Protein AF-A0A528MZJ3-F1 (afdb_monomer)

Sequence (71 aa):
YLGGGFGHFYVYAPEKFEYAIDRFAMEVKRQMDVLDRRLAVSEYLGGDAYTIADIAVWPWYGGLAKGRIYN

Solvent-accessible surface area (backbone atoms only — not comparable to full-atom values): 4148 Å² total; per-residue (Å²): 94,59,59,86,37,23,44,32,41,70,68,67,44,96,60,83,49,64,71,59,31,51,56,26,46,53,51,43,52,52,51,50,51,55,50,49,61,49,50,75,78,23,88,25,86,84,32,93,50,88,48,71,65,44,67,69,44,37,72,56,56,51,23,45,77,67,64,71,52,93,121

Structure (mmCIF, N/CA/C/O backbone):
data_AF-A0A528MZJ3-F1
#
_entry.id   AF-A0A528MZJ3-F1
#
loop_
_atom_site.group_PDB
_atom_site.id
_atom_site.type_symbol
_atom_site.label_atom_id
_atom_site.label_alt_id
_atom_site.label_comp_id
_atom_site.label_asym_id
_atom_site.label_entity_id
_atom_site.label_seq_id
_atom_site.pdbx_PDB_ins_code
_atom_site.Cartn_x
_atom_site.Cartn_y
_atom_site.Cartn_z
_atom_site.occupancy
_atom_site.B_iso_or_equiv
_atom_site.auth_seq_id
_atom_site.auth_comp_id
_atom_site.auth_asym_id
_atom_site.auth_atom_id
_atom_site.pdbx_PDB_model_num
ATOM 1 N N . TYR A 1 1 ? -1.668 -2.267 -9.108 1.00 67.81 1 TYR A N 1
ATOM 2 C CA . TYR A 1 1 ? -0.776 -1.183 -9.569 1.00 67.81 1 TYR A CA 1
ATOM 3 C C . TYR A 1 1 ? 0.645 -1.331 -9.043 1.00 67.81 1 TYR A C 1
ATOM 5 O O . TYR A 1 1 ? 1.547 -1.314 -9.866 1.00 67.81 1 TYR A O 1
ATOM 13 N N . LEU A 1 2 ? 0.860 -1.566 -7.740 1.00 71.62 2 LEU A N 1
ATOM 14 C CA . LE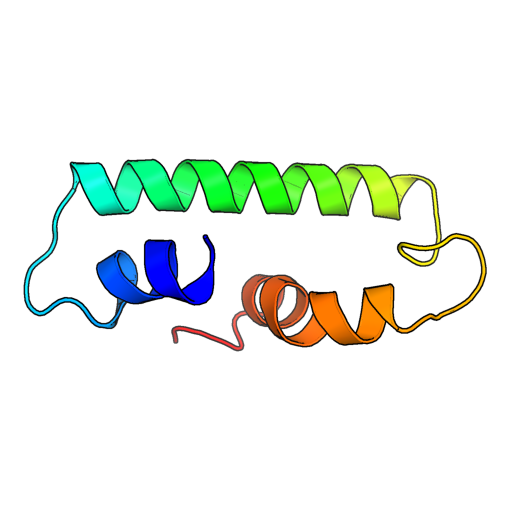U A 1 2 ? 2.208 -1.801 -7.199 1.00 71.62 2 LEU A CA 1
ATOM 15 C C . LEU A 1 2 ? 2.913 -3.049 -7.769 1.00 71.62 2 LEU A C 1
ATOM 17 O O . LEU A 1 2 ? 4.023 -2.933 -8.262 1.00 71.62 2 LEU A O 1
ATOM 21 N N . GLY A 1 3 ? 2.277 -4.227 -7.734 1.00 74.44 3 GLY A N 1
ATOM 22 C CA . GLY A 1 3 ? 2.862 -5.469 -8.269 1.00 74.44 3 GLY A CA 1
ATOM 23 C C . GLY A 1 3 ? 2.928 -5.502 -9.800 1.00 74.44 3 GLY A C 1
ATOM 24 O O . GLY A 1 3 ? 3.974 -5.276 -10.397 1.00 74.44 3 GLY A O 1
ATOM 25 N N . GLY A 1 4 ? 1.787 -5.743 -10.453 1.00 74.00 4 GLY A N 1
ATOM 26 C CA . GLY A 1 4 ? 1.728 -5.927 -11.914 1.00 74.00 4 GLY A CA 1
ATOM 27 C C . GLY A 1 4 ? 1.966 -4.677 -12.774 1.00 74.00 4 GLY A C 1
ATOM 28 O O . GLY A 1 4 ? 2.061 -4.803 -13.986 1.00 74.00 4 GLY A O 1
ATOM 29 N N . GLY A 1 5 ? 2.038 -3.483 -12.176 1.00 81.31 5 GLY A N 1
ATOM 30 C CA . GLY A 1 5 ? 2.409 -2.248 -12.874 1.00 81.31 5 GLY A CA 1
ATOM 31 C C . GLY A 1 5 ? 3.848 -1.878 -12.543 1.00 81.31 5 GLY A C 1
ATOM 32 O O . GLY A 1 5 ? 4.765 -2.203 -13.288 1.00 81.31 5 GLY A O 1
ATOM 33 N N . PHE A 1 6 ? 4.048 -1.247 -11.385 1.00 82.38 6 PHE A N 1
ATOM 34 C CA . PHE A 1 6 ? 5.358 -0.742 -10.976 1.00 82.38 6 PHE A CA 1
ATOM 35 C C . PHE A 1 6 ? 6.410 -1.852 -10.885 1.00 82.38 6 PHE A C 1
ATOM 37 O O . PHE A 1 6 ? 7.415 -1.768 -11.574 1.00 82.38 6 PHE A O 1
ATOM 44 N N . GLY A 1 7 ? 6.164 -2.923 -10.125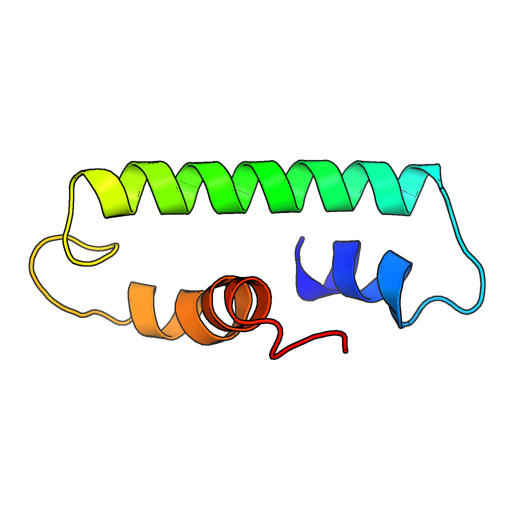 1.00 81.06 7 GLY A N 1
ATOM 45 C CA . GLY A 1 7 ? 7.103 -4.041 -9.998 1.00 81.06 7 GLY A CA 1
ATOM 46 C C . GLY A 1 7 ? 7.461 -4.668 -11.348 1.00 81.06 7 GLY A C 1
ATOM 47 O O . GLY A 1 7 ? 8.631 -4.934 -11.613 1.00 81.06 7 GLY A O 1
ATOM 48 N N . HIS A 1 8 ? 6.481 -4.829 -12.243 1.00 88.06 8 HIS A N 1
ATOM 49 C CA . HIS A 1 8 ? 6.729 -5.335 -13.593 1.00 88.06 8 HIS A CA 1
ATOM 50 C C . HIS A 1 8 ? 7.658 -4.421 -14.400 1.00 88.06 8 HIS A C 1
ATOM 52 O O . HIS A 1 8 ? 8.734 -4.857 -14.794 1.00 88.06 8 HIS A O 1
ATOM 58 N N . PHE A 1 9 ? 7.290 -3.156 -14.618 1.00 88.25 9 PHE A N 1
ATOM 59 C CA . PHE A 1 9 ? 8.072 -2.257 -15.476 1.00 88.25 9 PHE A CA 1
ATOM 60 C C . PHE A 1 9 ? 9.390 -1.797 -14.839 1.00 88.25 9 PHE A C 1
ATOM 62 O O . PHE A 1 9 ? 10.351 -1.506 -15.549 1.00 88.25 9 PHE A O 1
ATOM 69 N N . TYR A 1 10 ? 9.456 -1.744 -13.508 1.00 83.25 10 TYR A N 1
ATOM 70 C CA . TYR A 1 10 ? 10.644 -1.308 -12.783 1.00 83.25 10 TYR A CA 1
ATOM 71 C C . TYR A 1 10 ? 11.672 -2.429 -12.604 1.00 83.25 10 TYR A C 1
ATOM 73 O O . TYR A 1 10 ? 12.862 -2.173 -12.781 1.00 83.25 10 TYR A O 1
ATOM 81 N N . VAL A 1 11 ? 11.243 -3.662 -12.307 1.00 85.50 11 VAL A N 1
ATOM 82 C CA . VAL A 1 11 ? 12.154 -4.779 -11.983 1.00 85.50 11 VAL A CA 1
ATOM 83 C C . VAL A 1 11 ? 12.189 -5.845 -13.067 1.00 85.50 11 VAL A C 1
ATOM 85 O O . VAL A 1 11 ? 13.269 -6.243 -13.487 1.00 85.50 11 VAL A O 1
ATOM 88 N N . TYR A 1 12 ? 11.026 -6.322 -13.508 1.00 86.31 12 TYR A N 1
ATOM 89 C CA . TYR A 1 12 ? 10.941 -7.565 -14.281 1.00 86.31 12 TYR A CA 1
ATOM 90 C C . TYR A 1 12 ? 10.988 -7.384 -15.802 1.00 86.31 12 TYR A C 1
ATOM 92 O O . TYR A 1 12 ? 11.332 -8.330 -16.508 1.00 86.31 12 TYR A O 1
ATOM 100 N N . ALA A 1 13 ? 10.619 -6.213 -16.324 1.00 89.44 13 ALA A N 1
ATOM 101 C CA . ALA A 1 13 ? 10.623 -5.957 -17.757 1.00 89.44 13 ALA A CA 1
ATOM 102 C C . ALA A 1 13 ? 12.062 -6.009 -18.313 1.00 89.44 13 ALA A C 1
ATOM 104 O O . ALA A 1 13 ? 12.966 -5.424 -17.707 1.00 89.44 13 ALA A O 1
ATOM 105 N N . PRO A 1 14 ? 12.283 -6.677 -19.464 1.00 88.75 14 PRO A N 1
ATOM 106 C CA . PRO A 1 14 ? 13.618 -6.841 -20.047 1.00 88.75 14 PRO A CA 1
ATOM 107 C C . PRO A 1 14 ? 14.216 -5.516 -20.538 1.00 88.75 14 PRO A C 1
ATOM 109 O O . PRO A 1 14 ? 15.433 -5.369 -20.597 1.00 88.75 14 PRO A O 1
ATOM 112 N N . GLU A 1 15 ? 13.361 -4.541 -20.847 1.00 92.19 15 GLU A N 1
ATOM 113 C CA . GLU A 1 15 ? 13.728 -3.194 -21.270 1.00 92.19 15 GLU A CA 1
ATOM 114 C C . GLU A 1 15 ? 13.060 -2.152 -20.366 1.00 92.19 15 GLU A C 1
ATOM 116 O O . GLU A 1 15 ? 12.013 -2.402 -19.757 1.00 92.19 15 GLU A O 1
ATOM 121 N N . LYS A 1 16 ? 13.668 -0.964 -20.268 1.00 89.38 16 LYS A N 1
ATOM 122 C CA . LYS A 1 16 ? 13.131 0.141 -19.467 1.00 89.38 16 LYS A CA 1
ATOM 123 C C . LYS A 1 16 ? 12.209 1.009 -20.314 1.00 89.38 16 LYS A C 1
ATOM 125 O O . LYS A 1 16 ? 12.650 1.713 -21.215 1.00 89.38 16 LYS A O 1
ATOM 130 N N . PHE A 1 17 ? 10.927 0.987 -19.966 1.00 91.56 17 PHE A N 1
ATOM 131 C CA . PHE A 1 17 ? 9.894 1.795 -20.605 1.00 91.56 17 PHE A CA 1
ATOM 132 C C . PHE A 1 17 ? 9.573 3.010 -19.733 1.00 91.56 17 PHE A C 1
ATOM 134 O O . PHE A 1 17 ? 8.723 2.919 -18.848 1.00 91.56 17 PHE A O 1
ATOM 141 N N . GLU A 1 18 ? 10.248 4.136 -19.981 1.00 92.25 18 GLU A N 1
ATOM 142 C CA . GLU A 1 18 ? 10.166 5.363 -19.165 1.00 92.25 18 GLU A CA 1
ATOM 143 C C . GLU A 1 18 ? 8.719 5.782 -18.865 1.00 92.25 18 GLU A C 1
ATOM 145 O O . GLU A 1 18 ? 8.329 5.848 -17.704 1.00 92.25 18 GLU A O 1
ATOM 150 N N . TYR A 1 19 ? 7.872 5.915 -19.893 1.00 93.62 19 TYR A N 1
ATOM 151 C CA . TYR A 1 19 ? 6.463 6.285 -19.709 1.00 93.62 19 TYR A CA 1
ATOM 152 C C . TYR A 1 19 ? 5.699 5.334 -18.771 1.00 93.62 19 TYR A C 1
ATOM 154 O O . TYR A 1 19 ? 4.903 5.772 -17.937 1.00 93.62 19 TYR A O 1
ATOM 162 N N . ALA A 1 20 ? 5.915 4.022 -18.904 1.00 91.00 20 ALA A N 1
ATOM 163 C CA . ALA A 1 20 ? 5.238 3.037 -18.068 1.00 91.00 20 ALA A CA 1
ATOM 164 C C . ALA A 1 20 ? 5.762 3.092 -16.628 1.00 91.00 20 ALA A C 1
ATOM 166 O O . ALA A 1 20 ? 4.965 3.101 -15.687 1.00 91.00 20 ALA A O 1
ATOM 167 N N . ILE A 1 21 ? 7.083 3.183 -16.460 1.00 91.56 21 ILE A N 1
ATOM 168 C CA . ILE A 1 21 ? 7.734 3.321 -15.155 1.00 91.56 21 ILE A CA 1
ATOM 169 C C . ILE A 1 21 ? 7.196 4.558 -14.439 1.00 91.56 21 ILE A C 1
ATOM 171 O O . ILE A 1 21 ? 6.690 4.426 -13.326 1.00 91.56 21 ILE A O 1
ATOM 175 N N . ASP A 1 22 ? 7.205 5.721 -15.085 1.00 93.19 22 ASP A N 1
ATOM 176 C CA . ASP A 1 22 ? 6.748 6.976 -14.487 1.00 93.19 22 ASP A CA 1
ATOM 177 C C . ASP A 1 22 ? 5.265 6.933 -14.131 1.00 93.19 22 ASP A C 1
ATOM 179 O O . ASP A 1 22 ? 4.877 7.286 -13.014 1.00 93.19 22 ASP A O 1
ATOM 183 N N . ARG A 1 23 ? 4.423 6.425 -15.038 1.00 94.75 23 ARG A N 1
ATOM 184 C CA . ARG A 1 23 ? 2.984 6.262 -14.794 1.00 94.75 23 ARG A CA 1
ATOM 185 C C . ARG A 1 23 ? 2.719 5.433 -13.540 1.00 94.75 23 ARG A C 1
ATOM 187 O O . ARG A 1 23 ? 1.921 5.835 -12.692 1.00 94.75 23 ARG A O 1
ATOM 194 N N . PHE A 1 24 ? 3.351 4.266 -13.422 1.00 93.38 24 PHE A N 1
ATOM 195 C CA . PHE A 1 24 ? 3.101 3.374 -12.292 1.00 93.38 24 PHE A CA 1
ATOM 196 C C . PHE A 1 24 ? 3.822 3.816 -11.019 1.00 93.38 24 PHE A C 1
ATOM 198 O O . PHE A 1 24 ? 3.278 3.616 -9.935 1.00 93.38 24 PHE A O 1
ATOM 205 N N . ALA A 1 25 ? 4.978 4.470 -11.12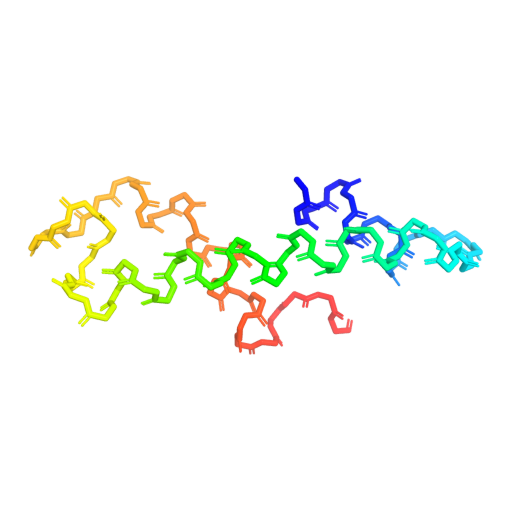2 1.00 93.00 25 ALA A N 1
ATOM 206 C CA . ALA A 1 25 ? 5.660 5.074 -9.983 1.00 93.00 25 ALA A CA 1
ATOM 207 C C . ALA A 1 25 ? 4.825 6.206 -9.372 1.00 93.00 25 ALA A C 1
ATOM 209 O O . ALA A 1 25 ? 4.672 6.260 -8.151 1.00 93.00 25 ALA A O 1
ATOM 210 N N . MET A 1 26 ? 4.231 7.076 -10.196 1.00 95.44 26 MET A N 1
ATOM 211 C CA . MET A 1 26 ? 3.321 8.122 -9.719 1.00 95.44 26 MET A CA 1
ATOM 212 C C . MET A 1 26 ? 2.097 7.537 -9.009 1.00 95.44 26 MET A C 1
ATOM 214 O O . MET A 1 26 ? 1.741 8.002 -7.928 1.00 95.44 26 MET A O 1
ATOM 218 N N . GLU A 1 27 ? 1.481 6.487 -9.557 1.00 96.19 27 GLU A N 1
ATOM 219 C CA . GLU A 1 27 ? 0.322 5.856 -8.913 1.00 96.19 27 GLU 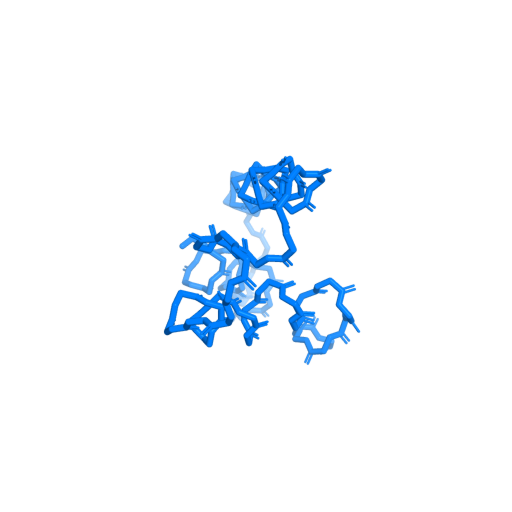A CA 1
ATOM 220 C C . GLU A 1 27 ? 0.692 5.148 -7.600 1.00 96.19 27 GLU A C 1
ATOM 222 O O . GLU A 1 27 ? -0.063 5.221 -6.632 1.00 96.19 27 GLU A O 1
ATOM 227 N N . VAL A 1 28 ? 1.868 4.517 -7.517 1.00 95.19 28 VAL A N 1
ATOM 228 C CA . VAL A 1 28 ? 2.369 3.940 -6.258 1.00 95.19 28 VAL A CA 1
ATOM 229 C C . VAL A 1 28 ? 2.618 5.026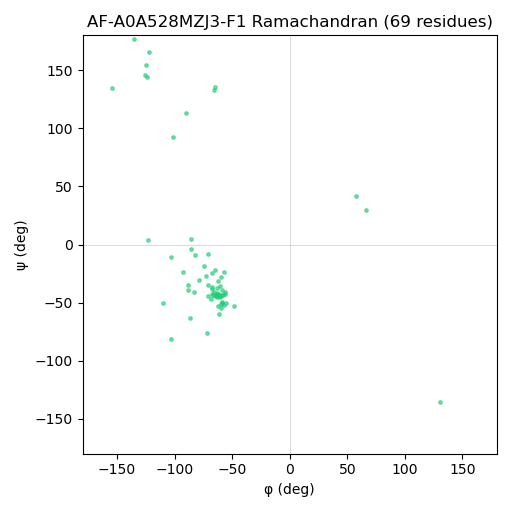 -5.216 1.00 95.19 28 VAL A C 1
ATOM 231 O O . VAL A 1 28 ? 2.201 4.864 -4.070 1.00 95.19 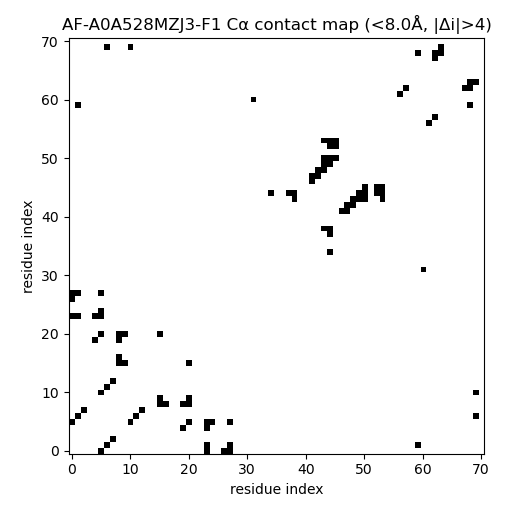28 VAL A O 1
ATOM 234 N N . LYS A 1 29 ? 3.228 6.156 -5.600 1.00 95.75 29 LYS A N 1
ATOM 235 C CA . LYS A 1 29 ? 3.402 7.313 -4.705 1.00 95.75 29 LYS A CA 1
ATOM 236 C C . LYS A 1 29 ? 2.057 7.835 -4.200 1.00 95.75 29 LYS A C 1
ATOM 238 O O . LYS A 1 29 ? 1.916 8.083 -3.008 1.00 95.75 29 LYS A O 1
ATOM 243 N N . ARG A 1 30 ? 1.049 7.936 -5.073 1.00 97.75 30 ARG A N 1
ATOM 244 C CA . ARG A 1 30 ? -0.310 8.352 -4.694 1.00 97.75 30 ARG A CA 1
ATOM 245 C C . ARG A 1 30 ? -0.959 7.375 -3.708 1.00 97.75 30 ARG A C 1
ATOM 247 O O . ARG A 1 30 ? -1.595 7.805 -2.754 1.00 97.75 30 ARG A O 1
ATOM 254 N N . GLN A 1 31 ? -0.806 6.068 -3.918 1.00 97.19 31 GLN A N 1
ATOM 255 C CA . GLN A 1 31 ? -1.329 5.040 -3.006 1.00 97.19 31 GLN A CA 1
ATOM 256 C C . GLN A 1 31 ? -0.634 5.087 -1.641 1.00 97.19 31 GLN A C 1
ATOM 258 O O . GLN A 1 31 ? -1.309 5.004 -0.618 1.00 97.19 31 GLN A O 1
ATOM 263 N N . MET A 1 32 ? 0.685 5.287 -1.622 1.00 96.81 32 MET A N 1
ATOM 264 C CA . MET A 1 32 ? 1.454 5.491 -0.392 1.00 96.81 32 MET A CA 1
ATOM 265 C C . MET A 1 32 ? 0.988 6.733 0.377 1.00 96.81 32 MET A C 1
ATOM 267 O O . MET A 1 32 ? 0.764 6.635 1.576 1.00 96.81 32 MET A O 1
ATOM 271 N N . ASP A 1 33 ? 0.764 7.862 -0.301 1.00 98.12 33 ASP A N 1
ATOM 272 C CA . ASP A 1 33 ? 0.244 9.096 0.315 1.00 98.12 33 ASP A CA 1
ATOM 273 C C . ASP A 1 33 ? -1.177 8.915 0.887 1.00 98.12 33 ASP A C 1
ATOM 275 O O . ASP A 1 33 ? -1.479 9.406 1.971 1.00 98.12 33 ASP A O 1
ATOM 279 N N . VAL A 1 34 ? -2.047 8.141 0.228 1.00 98.19 34 VAL A N 1
ATOM 280 C CA . VAL A 1 34 ? -3.371 7.793 0.785 1.00 98.19 34 VAL A CA 1
ATOM 281 C C . VAL A 1 34 ? -3.244 6.983 2.079 1.00 98.19 34 VAL A C 1
ATOM 283 O O . VAL A 1 34 ? -3.963 7.256 3.042 1.00 98.19 34 VAL A O 1
ATOM 286 N N . LEU A 1 35 ? -2.349 5.992 2.111 1.00 98.00 35 LEU A N 1
ATOM 287 C CA . LEU A 1 35 ? -2.118 5.170 3.302 1.00 98.00 35 LEU A CA 1
ATOM 288 C C . LEU A 1 35 ? -1.505 5.992 4.438 1.00 98.00 35 LEU A C 1
ATOM 290 O O . LEU A 1 35 ? -1.966 5.883 5.571 1.00 98.00 35 LEU A O 1
ATOM 294 N N . ASP A 1 36 ? -0.527 6.841 4.128 1.00 98.06 36 ASP A N 1
ATOM 295 C CA . ASP A 1 36 ? 0.132 7.726 5.089 1.00 98.06 36 ASP A CA 1
ATOM 296 C C . ASP A 1 36 ? -0.874 8.671 5.755 1.00 98.06 36 ASP A C 1
ATOM 298 O O . ASP A 1 36 ? -1.010 8.683 6.977 1.00 98.06 36 ASP A O 1
ATOM 302 N N . ARG A 1 37 ? -1.705 9.357 4.961 1.00 98.44 37 ARG A N 1
ATOM 303 C CA . ARG A 1 37 ? -2.769 10.233 5.483 1.00 98.44 37 ARG A CA 1
ATOM 304 C C . ARG A 1 37 ? -3.793 9.490 6.332 1.00 98.44 37 ARG A C 1
ATOM 306 O O . ARG A 1 37 ? -4.310 10.060 7.290 1.00 98.44 37 ARG A O 1
ATOM 313 N N . ARG A 1 38 ? -4.120 8.239 5.988 1.00 98.12 38 ARG A N 1
ATOM 314 C CA . ARG A 1 38 ? -5.042 7.421 6.789 1.00 98.12 38 ARG A CA 1
ATOM 315 C C . ARG A 1 38 ? -4.423 7.059 8.136 1.00 98.12 38 ARG A C 1
ATOM 317 O O . ARG A 1 38 ? -5.094 7.198 9.156 1.00 98.12 38 ARG A O 1
ATOM 324 N N . LEU A 1 39 ? -3.173 6.609 8.128 1.00 98.00 39 LEU A N 1
ATOM 325 C CA . LEU A 1 39 ? -2.453 6.176 9.325 1.00 98.00 39 LEU A CA 1
ATOM 326 C C . LEU A 1 39 ? -1.998 7.353 10.202 1.00 98.00 39 LEU A C 1
ATOM 328 O O . LEU A 1 39 ? -1.785 7.184 11.396 1.00 98.00 39 LEU A O 1
ATOM 332 N N . ALA A 1 40 ? -1.939 8.569 9.655 1.00 98.25 40 ALA A N 1
ATOM 333 C CA . ALA A 1 40 ? -1.703 9.787 10.429 1.00 98.25 40 ALA A CA 1
ATOM 334 C C . ALA A 1 40 ? -2.835 10.109 11.424 1.00 98.25 40 ALA A C 1
ATOM 336 O O . ALA A 1 40 ? -2.619 10.853 12.378 1.00 98.25 40 ALA A O 1
ATOM 337 N N . VAL A 1 41 ? -4.043 9.578 11.202 1.00 98.12 41 VAL A N 1
ATOM 338 C CA . VAL A 1 41 ? -5.235 9.860 12.024 1.00 98.12 41 VAL A CA 1
ATOM 339 C C . VAL A 1 41 ? -5.879 8.605 12.618 1.00 98.12 41 VAL A C 1
ATOM 341 O O . VAL A 1 41 ? -6.953 8.690 13.206 1.00 98.12 41 VAL A O 1
ATOM 344 N N . SER A 1 42 ? -5.279 7.431 12.420 1.00 98.12 42 SER A N 1
ATOM 345 C CA . SER A 1 42 ? -5.833 6.141 12.838 1.00 98.12 42 SER A CA 1
ATOM 346 C C . SER A 1 42 ? -4.709 5.142 13.051 1.00 98.12 42 SER A C 1
ATOM 348 O 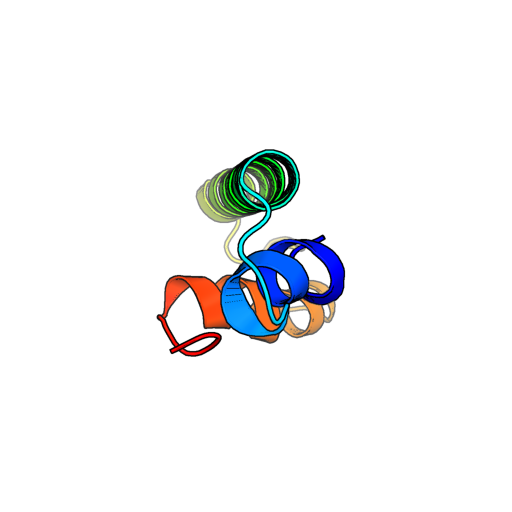O . SER A 1 42 ? -3.835 5.032 12.197 1.00 98.12 42 SER A O 1
ATOM 350 N N . GLU A 1 43 ? -4.748 4.390 14.151 1.00 97.81 43 GLU A N 1
ATOM 351 C CA . GLU A 1 43 ? -3.682 3.435 14.488 1.00 97.81 43 GLU A CA 1
ATOM 352 C C . GLU A 1 43 ? -3.558 2.315 13.441 1.00 97.81 43 GLU A C 1
ATOM 354 O O . GLU A 1 43 ? -2.455 1.976 13.009 1.00 97.81 43 GLU A O 1
ATOM 359 N N . TYR A 1 44 ? -4.695 1.798 12.972 1.00 98.44 44 TYR A N 1
ATOM 360 C CA . TYR A 1 44 ? -4.788 0.809 11.898 1.00 98.44 44 TYR A CA 1
ATOM 361 C C . TYR A 1 44 ? -5.647 1.334 10.750 1.00 98.44 44 TYR A C 1
ATOM 363 O O . TYR A 1 44 ? -6.403 2.303 10.890 1.00 98.44 44 TYR A O 1
ATOM 371 N N . LEU A 1 45 ? -5.590 0.677 9.591 1.00 97.75 45 LEU A N 1
ATOM 372 C CA . LEU A 1 45 ? -6.342 1.103 8.406 1.00 97.75 45 LEU A CA 1
ATOM 373 C C . LEU A 1 45 ? -7.850 1.148 8.673 1.00 97.75 45 LEU A C 1
ATOM 375 O O . LEU A 1 45 ? -8.529 2.084 8.240 1.00 97.75 45 LEU A O 1
ATOM 379 N N . GLY A 1 46 ? -8.358 0.171 9.428 1.00 96.75 46 GLY A N 1
ATOM 380 C CA . GLY A 1 46 ? -9.770 0.046 9.792 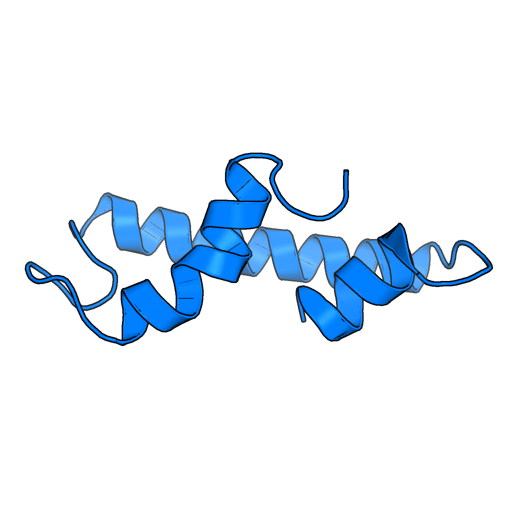1.00 96.75 46 GLY A CA 1
ATOM 381 C C . GLY A 1 46 ? -10.226 0.891 10.987 1.00 96.75 46 GLY A C 1
ATOM 382 O O . GLY A 1 46 ? -11.428 0.972 11.214 1.00 96.75 46 GLY A O 1
ATOM 383 N N . GLY A 1 47 ? -9.319 1.534 11.729 1.00 96.44 47 GLY A N 1
ATOM 384 C CA . GLY A 1 47 ? -9.640 2.224 12.985 1.00 96.44 47 GLY A CA 1
ATOM 385 C C . GLY A 1 47 ? -8.692 1.819 14.108 1.00 96.44 47 GLY A C 1
ATOM 386 O O . GLY A 1 47 ? -7.487 1.704 13.893 1.00 96.44 47 GLY A O 1
ATOM 387 N N . ASP A 1 48 ? -9.256 1.560 15.284 1.00 97.56 48 ASP A N 1
ATOM 388 C CA . ASP A 1 48 ? -8.496 1.320 16.521 1.00 97.56 48 ASP A CA 1
ATOM 389 C C . ASP A 1 48 ? -8.064 -0.144 16.705 1.00 97.56 48 ASP A C 1
ATOM 391 O O . ASP A 1 48 ? -7.372 -0.484 17.659 1.00 97.56 48 ASP A O 1
ATOM 395 N N . ALA A 1 49 ? -8.478 -1.037 15.803 1.00 98.31 49 ALA A N 1
ATOM 396 C CA . ALA A 1 49 ? -8.147 -2.453 15.865 1.00 98.31 49 ALA A CA 1
ATOM 397 C C . ALA A 1 49 ? -7.475 -2.925 14.578 1.00 98.31 49 ALA A C 1
ATOM 399 O O . ALA A 1 49 ? -7.849 -2.525 13.475 1.00 98.31 49 ALA A O 1
ATOM 400 N N . TYR A 1 50 ? -6.519 -3.836 14.739 1.00 98.25 50 TYR A N 1
ATOM 401 C CA . TYR A 1 50 ? -5.888 -4.539 13.634 1.00 98.25 50 TYR A CA 1
ATOM 402 C C . TYR A 1 50 ? -6.891 -5.451 12.924 1.00 98.25 50 TYR A C 1
ATOM 404 O O . TYR A 1 50 ? -7.614 -6.219 13.565 1.00 98.25 50 TYR A O 1
ATOM 412 N N . THR A 1 51 ? -6.923 -5.401 11.594 1.00 98.44 51 THR A N 1
ATOM 413 C CA . THR A 1 51 ? -7.892 -6.155 10.790 1.00 98.44 51 THR A CA 1
ATOM 414 C C . THR A 1 51 ? -7.254 -6.840 9.586 1.00 98.44 51 THR A C 1
ATOM 416 O O . THR A 1 51 ? -6.080 -6.665 9.258 1.00 98.44 51 THR A O 1
ATOM 419 N N . ILE A 1 52 ? -8.077 -7.590 8.850 1.00 98.25 52 ILE A N 1
ATOM 420 C CA . ILE A 1 52 ? -7.702 -8.153 7.550 1.00 98.25 52 ILE A CA 1
ATOM 421 C C . ILE A 1 52 ? -7.261 -7.088 6.533 1.00 98.25 52 ILE A C 1
ATOM 423 O O . ILE A 1 52 ? -6.510 -7.420 5.618 1.00 98.25 52 ILE A O 1
ATOM 427 N N . ALA A 1 53 ? -7.674 -5.822 6.685 1.00 98.00 53 ALA A N 1
ATOM 428 C CA . ALA A 1 53 ? -7.217 -4.741 5.814 1.00 98.00 53 ALA A CA 1
ATOM 429 C C . ALA A 1 53 ? -5.709 -4.507 5.978 1.00 98.00 53 ALA A C 1
ATOM 431 O O . ALA A 1 53 ? -4.980 -4.411 4.992 1.00 98.00 53 ALA A O 1
ATOM 432 N N . ASP A 1 54 ? -5.225 -4.495 7.217 1.00 98.38 54 ASP A N 1
ATOM 433 C CA . ASP A 1 54 ? -3.811 -4.321 7.539 1.00 98.38 54 ASP A CA 1
ATOM 434 C C . ASP A 1 54 ? -2.987 -5.525 7.070 1.00 98.38 54 ASP A C 1
ATOM 436 O O . ASP A 1 54 ? -1.938 -5.350 6.449 1.00 98.38 54 ASP A O 1
ATOM 440 N N . ILE A 1 55 ? -3.500 -6.747 7.273 1.00 98.12 55 ILE A N 1
ATOM 441 C CA . ILE A 1 55 ? -2.885 -7.986 6.761 1.00 98.12 55 ILE A CA 1
ATOM 442 C C . ILE A 1 55 ? -2.743 -7.933 5.235 1.00 98.12 55 ILE A C 1
ATOM 444 O O . ILE A 1 55 ? -1.702 -8.308 4.700 1.00 98.12 55 ILE A O 1
ATOM 448 N N . ALA A 1 56 ? -3.771 -7.469 4.523 1.00 97.62 56 ALA A N 1
ATOM 449 C CA . ALA A 1 56 ? -3.763 -7.421 3.064 1.00 97.62 56 ALA A CA 1
ATOM 450 C C . ALA A 1 56 ? -2.807 -6.353 2.506 1.00 97.62 56 ALA A C 1
ATOM 452 O O . ALA A 1 56 ? -2.198 -6.554 1.454 1.00 97.62 56 ALA A O 1
ATOM 453 N N . VAL A 1 57 ? -2.667 -5.217 3.192 1.00 97.25 57 VAL A N 1
ATOM 454 C CA . VAL A 1 57 ? -1.894 -4.057 2.715 1.00 97.25 57 VAL A CA 1
ATOM 455 C C . VAL A 1 57 ? -0.421 -4.141 3.112 1.00 97.25 57 VAL A C 1
ATOM 457 O O . VAL A 1 57 ? 0.456 -3.787 2.317 1.00 97.25 57 VAL A O 1
ATOM 460 N N . TRP A 1 58 ? -0.124 -4.617 4.322 1.00 95.75 58 TRP A N 1
ATOM 461 C CA . TRP A 1 58 ? 1.216 -4.538 4.904 1.00 95.75 58 TRP A CA 1
ATOM 462 C C . TRP A 1 58 ? 2.310 -5.265 4.101 1.00 95.75 58 TRP A C 1
ATOM 464 O O . TRP A 1 58 ? 3.357 -4.651 3.877 1.00 95.75 58 TRP A O 1
ATOM 474 N N . PRO A 1 59 ? 2.113 -6.502 3.593 1.00 95.00 59 PRO A N 1
ATOM 475 C CA . PRO A 1 59 ? 3.143 -7.202 2.821 1.00 95.00 59 PRO A CA 1
ATOM 476 C C . PRO A 1 59 ? 3.572 -6.448 1.556 1.00 95.00 59 PRO A C 1
ATOM 478 O O . PRO A 1 59 ? 4.713 -6.570 1.120 1.00 95.00 59 PRO A O 1
ATOM 481 N N . TRP A 1 60 ? 2.671 -5.638 0.995 1.00 94.81 60 TRP A N 1
ATOM 482 C CA . TRP A 1 60 ? 2.906 -4.844 -0.206 1.00 94.81 60 TRP A CA 1
ATOM 483 C C . TRP A 1 60 ? 3.539 -3.491 0.117 1.00 94.81 60 TRP A C 1
ATOM 485 O O . TRP A 1 60 ? 4.669 -3.220 -0.282 1.00 94.81 60 TRP A O 1
ATOM 495 N N . TYR A 1 61 ? 2.832 -2.635 0.853 1.00 95.38 61 TYR A N 1
ATOM 496 C CA . TYR A 1 61 ? 3.254 -1.244 1.054 1.00 95.38 61 TYR A CA 1
ATOM 497 C C . TYR A 1 61 ? 4.187 -1.079 2.253 1.00 95.38 61 TYR A C 1
ATOM 499 O O . TYR A 1 61 ? 5.145 -0.316 2.184 1.00 95.38 61 TYR A O 1
ATOM 507 N N . GLY A 1 62 ? 3.977 -1.854 3.321 1.00 93.88 62 GLY A N 1
ATOM 508 C CA . GLY A 1 62 ? 4.927 -1.936 4.431 1.00 93.88 62 GLY A CA 1
ATOM 509 C C . GLY A 1 62 ? 6.235 -2.605 4.002 1.00 93.88 62 GLY A C 1
ATOM 510 O O . GLY A 1 62 ? 7.316 -2.156 4.382 1.00 93.88 62 GLY A O 1
ATOM 511 N N . GLY A 1 63 ? 6.142 -3.639 3.158 1.00 93.44 63 GLY A N 1
ATOM 512 C CA . GLY A 1 63 ? 7.289 -4.259 2.495 1.00 93.44 63 GLY A CA 1
ATOM 513 C C . GLY A 1 63 ? 8.073 -3.262 1.640 1.00 93.44 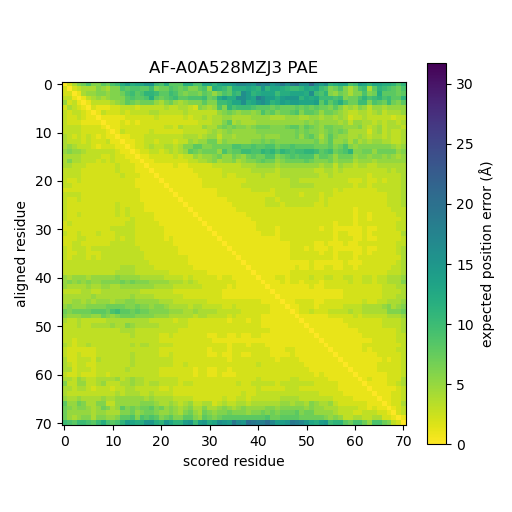63 GLY A C 1
ATOM 514 O O . GLY A 1 63 ? 9.285 -3.141 1.814 1.00 93.44 63 GLY A O 1
ATOM 515 N N . LEU A 1 64 ? 7.384 -2.501 0.781 1.00 92.50 64 LEU A N 1
ATOM 516 C CA . LEU A 1 64 ? 7.993 -1.453 -0.047 1.00 92.50 64 LEU A CA 1
ATOM 517 C C . LEU A 1 64 ? 8.675 -0.372 0.798 1.00 92.50 64 LEU A C 1
ATOM 519 O O . LEU A 1 64 ? 9.845 -0.076 0.580 1.00 92.50 64 LEU A O 1
ATOM 523 N N . ALA A 1 65 ? 7.972 0.190 1.785 1.00 92.81 65 ALA A N 1
ATOM 524 C CA . ALA A 1 65 ? 8.488 1.267 2.631 1.00 92.81 65 ALA A CA 1
ATOM 525 C C . ALA A 1 65 ? 9.719 0.846 3.444 1.00 92.81 65 ALA A C 1
ATOM 527 O O . ALA A 1 65 ? 10.599 1.658 3.712 1.00 92.81 65 ALA A O 1
ATOM 528 N N . LYS A 1 66 ? 9.798 -0.435 3.823 1.00 93.88 66 LYS A N 1
ATOM 529 C CA . LYS A 1 66 ? 10.954 -1.008 4.523 1.00 93.88 66 LYS A CA 1
ATOM 530 C C . LYS A 1 66 ? 12.071 -1.475 3.585 1.00 93.88 66 LYS A C 1
ATOM 532 O O . LYS A 1 66 ? 13.013 -2.089 4.078 1.00 93.88 66 LYS A O 1
ATOM 537 N N . GLY A 1 67 ? 11.953 -1.252 2.272 1.00 89.62 67 GLY A N 1
ATOM 538 C CA . GLY A 1 67 ? 12.919 -1.739 1.285 1.00 89.62 67 GLY A CA 1
ATOM 539 C C . GLY A 1 67 ? 13.081 -3.258 1.345 1.00 89.62 67 GLY A C 1
ATOM 540 O O . GLY A 1 67 ? 14.194 -3.762 1.382 1.00 89.62 67 GLY A O 1
ATOM 541 N N . ARG A 1 68 ? 11.980 -4.004 1.496 1.00 89.62 68 ARG A N 1
ATOM 542 C CA . ARG A 1 68 ? 11.982 -5.480 1.586 1.00 89.62 68 ARG A CA 1
ATOM 543 C C . ARG A 1 68 ? 11.543 -6.164 0.298 1.00 89.62 68 ARG A C 1
ATOM 545 O O . ARG A 1 68 ? 11.648 -7.381 0.197 1.00 89.62 68 ARG A O 1
ATOM 552 N N . ILE A 1 69 ? 11.019 -5.400 -0.651 1.00 85.62 69 ILE A N 1
ATOM 553 C CA . ILE A 1 69 ? 10.614 -5.882 -1.968 1.00 85.62 69 ILE A CA 1
ATOM 554 C C . ILE A 1 69 ? 11.319 -5.042 -3.031 1.00 85.62 69 ILE A C 1
ATOM 556 O O . ILE A 1 69 ? 11.502 -3.845 -2.825 1.00 85.62 69 ILE A O 1
ATOM 560 N N . TYR A 1 70 ? 11.669 -5.675 -4.155 1.00 79.00 70 TYR A N 1
ATOM 561 C CA . TYR A 1 70 ? 12.329 -5.041 -5.308 1.00 79.00 70 TYR A CA 1
ATOM 562 C C . TYR A 1 70 ? 13.763 -4.526 -5.063 1.00 79.00 70 TYR A C 1
ATOM 564 O O . TYR A 1 70 ? 14.176 -3.573 -5.721 1.00 79.00 70 TYR A O 1
ATOM 572 N N . ASN A 1 71 ? 14.501 -5.166 -4.147 1.00 62.00 71 ASN A N 1
ATOM 573 C CA . ASN A 1 71 ? 15.947 -4.963 -3.966 1.00 62.00 71 ASN A CA 1
ATOM 574 C C . ASN A 1 71 ? 16.775 -5.698 -5.020 1.00 62.00 71 ASN A C 1
ATOM 576 O O . ASN A 1 71 ? 16.335 -6.798 -5.432 1.00 62.00 71 ASN A O 1
#

Nearest PDB structures (foldseek):
  3c8e-assembly1_B  TM=9.888E-01  e=6.874E-06  Escherichia coli
  4pua-assembly1_A-2  TM=9.959E-01  e=9.632E-06  Streptococcus pneumoniae ATCC 700669
  4mzw-assembly1_B  TM=9.999E-01  e=1.261E-05  Streptococcus sanguinis SK36
  5hfk-assembly1_B  TM=8.559E-01  e=1.637E-04  Escherichia coli K-12
  3gx0-assembly1_A-2  TM=8.884E-01  e=4.819E-04  Escherichia coli K-12

Foldseek 3Di:
DQVPQQVCQPAPDPDHDPVSNVVVVVVLVVVLVVVVVCCVVAVENVHPDDDVVCVVPCVRNVCVVVVNPPD

Radius of gyration: 13.65 Å; Cα contacts (8 Å, |Δi|>4): 54; chains: 1; bounding box: 26×18×38 Å

Secondary structure (DSSP, 8-state):
-IIIIIIIIIII-SS--HHHHHHHHHHHHHHHHHHHHHHTS-SBTTBSS--HHHHHHIIIIIHHHTT-S--

pLDDT: mean 92.03, std 7.86, range [62.0, 98.44]

Mean predicted aligned error: 3.43 Å